Protein AF-A0A820N2Y1-F1 (afdb_monomer_lite)

pLDDT: mean 76.96, std 19.71, range [32.16, 97.06]

Foldseek 3Di:
DVVVVLVVLLVQLVCCVVVLVCQAPVCSQQDKDKDWDAPPVVRDIDIDIDRRDDDDPDDDDDPDDDDDPPVVDDPVVVVVVVVVCVVVVVAPDDDDDDDDDDGNVVVVVVVVPDDPDDD

Organism: NCBI:txid433720

Structure (mmCIF, N/CA/C/O backbone):
data_AF-A0A820N2Y1-F1
#
_entry.id   AF-A0A820N2Y1-F1
#
loop_
_atom_site.group_PDB
_atom_site.id
_atom_site.type_symbol
_atom_site.label_atom_id
_atom_site.label_alt_id
_atom_site.label_comp_id
_atom_site.label_asym_id
_atom_site.label_entity_id
_atom_site.label_seq_id
_atom_site.pdbx_PDB_ins_code
_atom_site.Cartn_x
_atom_site.Cartn_y
_atom_site.Cartn_z
_atom_site.occupancy
_atom_site.B_iso_or_equiv
_atom_site.auth_seq_id
_atom_site.auth_comp_id
_atom_site.auth_asym_id
_atom_site.auth_atom_id
_atom_site.pdbx_PDB_model_num
ATOM 1 N N . ASP A 1 1 ? 6.048 7.449 -22.138 1.00 82.94 1 ASP A N 1
ATOM 2 C CA . ASP A 1 1 ? 4.918 8.330 -21.806 1.00 82.94 1 ASP A CA 1
ATOM 3 C C . ASP A 1 1 ? 4.396 7.930 -20.432 1.00 82.94 1 ASP A C 1
ATOM 5 O O . ASP A 1 1 ? 4.026 6.771 -20.257 1.00 82.94 1 ASP A O 1
ATOM 9 N N . ILE A 1 2 ? 4.481 8.837 -19.455 1.00 82.25 2 ILE A N 1
ATOM 10 C CA . ILE A 1 2 ? 4.136 8.560 -18.053 1.00 82.25 2 ILE A CA 1
ATOM 11 C C . ILE A 1 2 ? 2.631 8.343 -17.877 1.00 82.25 2 ILE A C 1
ATOM 13 O O . ILE A 1 2 ? 2.234 7.478 -17.101 1.00 82.25 2 ILE A O 1
ATOM 17 N N . ASP A 1 3 ? 1.802 9.028 -18.666 1.00 85.31 3 ASP A N 1
ATOM 18 C CA . ASP A 1 3 ? 0.346 8.928 -18.564 1.00 85.31 3 ASP A CA 1
ATOM 19 C C . ASP A 1 3 ? -0.136 7.537 -18.973 1.00 85.31 3 ASP A C 1
ATOM 21 O O . ASP A 1 3 ? -1.007 6.952 -18.329 1.00 85.31 3 ASP A O 1
ATOM 25 N N . ASN A 1 4 ? 0.469 6.962 -20.014 1.00 87.12 4 ASN A N 1
ATOM 26 C CA . ASN A 1 4 ? 0.144 5.607 -20.456 1.00 87.12 4 ASN A CA 1
ATOM 27 C C . ASN A 1 4 ? 0.606 4.552 -19.444 1.00 87.12 4 ASN A C 1
ATOM 29 O O . ASN A 1 4 ? -0.133 3.605 -19.175 1.00 87.12 4 ASN A O 1
ATOM 33 N N . ALA A 1 5 ? 1.786 4.735 -18.839 1.00 84.25 5 ALA A N 1
ATOM 34 C CA . ALA A 1 5 ? 2.262 3.855 -17.772 1.00 84.25 5 ALA A CA 1
ATOM 35 C C . ALA A 1 5 ? 1.325 3.903 -16.551 1.00 84.25 5 ALA A C 1
ATOM 37 O O . ALA A 1 5 ? 0.923 2.858 -16.038 1.00 84.25 5 ALA A O 1
ATOM 38 N N . MET A 1 6 ? 0.895 5.104 -16.147 1.00 85.19 6 MET A N 1
ATOM 39 C CA . MET A 1 6 ? -0.053 5.295 -15.045 1.00 85.19 6 MET A CA 1
ATOM 40 C C . MET A 1 6 ? -1.419 4.673 -15.334 1.00 85.19 6 MET A C 1
ATOM 42 O O . MET A 1 6 ? -1.973 3.982 -14.477 1.00 85.19 6 MET A O 1
ATOM 46 N N . LYS A 1 7 ? -1.963 4.872 -16.540 1.00 87.88 7 LYS A N 1
ATOM 47 C CA . LYS A 1 7 ? -3.246 4.276 -16.953 1.00 87.88 7 LYS A CA 1
ATOM 48 C C . LYS A 1 7 ? -3.190 2.749 -16.971 1.00 87.88 7 LYS A C 1
ATOM 50 O O . LYS A 1 7 ? -4.149 2.107 -16.539 1.00 87.88 7 LYS A O 1
ATOM 55 N N . SER A 1 8 ? -2.077 2.170 -17.424 1.00 88.44 8 SER A N 1
ATOM 56 C CA . SER A 1 8 ? -1.860 0.719 -17.416 1.00 88.44 8 SER A CA 1
ATOM 57 C C . SER A 1 8 ? -1.881 0.158 -15.991 1.00 88.44 8 SER A C 1
ATOM 59 O O . SER A 1 8 ? -2.678 -0.733 -15.699 1.00 88.44 8 SER A O 1
ATOM 61 N N . GLU A 1 9 ? -1.081 0.718 -15.078 1.00 89.12 9 GLU A N 1
ATOM 62 C CA . GLU A 1 9 ? -1.053 0.269 -13.676 1.00 89.12 9 GLU A CA 1
ATOM 63 C C . GLU A 1 9 ? -2.401 0.469 -12.971 1.00 89.12 9 GLU A C 1
ATOM 65 O O . GLU A 1 9 ? -2.883 -0.418 -12.262 1.00 89.12 9 GLU A O 1
ATOM 70 N N . SER A 1 10 ? -3.067 1.597 -13.232 1.00 90.00 10 SER A N 1
ATOM 71 C CA . SER A 1 10 ? -4.403 1.884 -12.691 1.00 90.00 10 SER A CA 1
ATOM 72 C C . SER A 1 10 ? -5.456 0.886 -13.183 1.00 90.00 10 SER A C 1
ATOM 74 O O . SER A 1 10 ? -6.352 0.512 -12.429 1.00 90.00 10 SER A O 1
ATOM 76 N N . SER A 1 11 ? -5.338 0.402 -14.423 1.00 90.19 11 SER A N 1
ATOM 77 C CA . SER A 1 11 ? -6.251 -0.609 -14.974 1.00 90.19 11 SER A CA 1
ATOM 78 C C . SER A 1 11 ? -6.084 -1.963 -14.281 1.00 90.19 11 SER A C 1
ATOM 80 O O . SER A 1 11 ? -7.068 -2.653 -14.020 1.00 90.19 11 SER A O 1
ATOM 82 N N . ILE A 1 12 ? -4.850 -2.338 -13.931 1.00 91.00 12 ILE A N 1
ATOM 83 C CA . ILE A 1 12 ? -4.575 -3.566 -13.172 1.00 91.00 12 ILE A CA 1
ATOM 84 C C . ILE A 1 12 ? -5.158 -3.455 -11.759 1.00 91.00 12 ILE A C 1
ATOM 86 O O . ILE A 1 12 ? -5.853 -4.368 -11.312 1.00 91.00 12 ILE A O 1
ATOM 90 N N . LEU A 1 13 ? -4.921 -2.324 -11.084 1.00 91.94 13 LEU A N 1
ATOM 91 C CA . LEU A 1 13 ? -5.503 -2.019 -9.774 1.00 91.94 13 LEU A CA 1
ATOM 92 C C . LEU A 1 13 ? -7.040 -2.126 -9.813 1.00 91.94 13 LEU A C 1
ATOM 94 O O . LEU A 1 13 ? -7.641 -2.762 -8.947 1.00 91.94 13 LEU A O 1
ATOM 98 N N . TRP A 1 14 ? -7.672 -1.555 -10.843 1.00 92.06 14 TRP A N 1
ATOM 99 C CA . TRP A 1 14 ? -9.122 -1.609 -11.037 1.00 92.06 14 TRP A CA 1
ATOM 100 C C . TRP A 1 14 ? -9.640 -3.033 -11.258 1.00 92.06 14 TRP A C 1
ATOM 102 O O . TRP A 1 14 ? -10.628 -3.433 -10.644 1.00 92.06 14 TRP A O 1
ATOM 112 N N . ASN A 1 15 ? -8.954 -3.830 -12.078 1.00 93.00 15 ASN A N 1
ATOM 113 C CA . ASN A 1 15 ? -9.333 -5.223 -12.307 1.00 93.00 15 ASN A CA 1
ATOM 114 C C . ASN A 1 15 ? -9.235 -6.056 -11.024 1.00 93.00 15 ASN A C 1
ATOM 116 O O . ASN A 1 15 ? -10.149 -6.823 -10.726 1.00 93.00 15 ASN A O 1
ATOM 120 N N . ASP A 1 16 ? -8.174 -5.872 -10.233 1.00 91.50 16 ASP A N 1
ATOM 121 C CA . ASP A 1 16 ? -8.037 -6.544 -8.937 1.00 91.50 16 ASP A CA 1
ATOM 122 C C . ASP A 1 16 ? -9.142 -6.146 -7.947 1.00 91.50 16 ASP A C 1
ATOM 124 O O . ASP A 1 16 ? -9.576 -6.979 -7.144 1.00 91.50 16 ASP A O 1
ATOM 128 N N . PHE A 1 17 ? -9.613 -4.899 -8.011 1.00 89.88 17 PHE A N 1
ATOM 129 C CA . PHE A 1 17 ? -10.738 -4.421 -7.213 1.00 89.88 17 PHE A CA 1
ATOM 130 C C . PHE A 1 17 ? -12.061 -5.067 -7.657 1.00 89.88 17 PHE A C 1
ATOM 132 O O . PHE A 1 17 ? -12.734 -5.705 -6.848 1.00 89.88 17 PHE A O 1
ATOM 139 N N . ILE A 1 18 ? -12.407 -4.972 -8.946 1.00 92.88 18 ILE A N 1
ATOM 140 C CA . ILE A 1 18 ? -13.694 -5.445 -9.486 1.00 92.88 18 ILE A CA 1
ATOM 141 C C . ILE A 1 18 ? -13.829 -6.969 -9.447 1.00 92.88 18 ILE A C 1
ATOM 143 O O . ILE A 1 18 ? -14.908 -7.482 -9.163 1.00 92.88 18 ILE A O 1
ATOM 147 N N . GLN A 1 19 ? -12.746 -7.711 -9.682 1.00 92.75 19 GLN A N 1
ATOM 148 C CA . GLN A 1 19 ? -12.765 -9.178 -9.628 1.00 92.75 19 GLN A CA 1
ATOM 149 C C . GLN A 1 19 ? -12.807 -9.725 -8.190 1.00 92.75 19 GLN A C 1
ATOM 151 O O . GLN A 1 19 ? -12.897 -10.933 -7.993 1.00 92.75 19 GLN A O 1
ATOM 156 N N . GLY A 1 20 ? -12.725 -8.860 -7.172 1.00 88.69 20 GLY A N 1
ATOM 157 C CA . GLY A 1 20 ? -12.681 -9.273 -5.769 1.00 88.69 20 GLY A CA 1
ATOM 158 C C . GLY A 1 20 ? -11.334 -9.862 -5.342 1.00 88.69 20 GLY A C 1
ATOM 159 O O . GLY A 1 20 ? -11.198 -10.309 -4.204 1.00 88.69 20 GLY A O 1
ATOM 160 N N . ASN A 1 21 ? -10.313 -9.810 -6.199 1.00 87.88 21 ASN A N 1
ATOM 161 C CA . ASN A 1 21 ? -8.966 -10.272 -5.872 1.00 87.88 21 ASN A CA 1
ATOM 162 C C . ASN A 1 21 ? -8.370 -9.487 -4.695 1.00 87.88 21 ASN A C 1
ATOM 164 O O . ASN A 1 21 ? -7.635 -10.046 -3.882 1.00 87.88 21 ASN A O 1
ATOM 168 N N . ALA A 1 22 ? -8.699 -8.197 -4.592 1.00 85.75 22 ALA A N 1
ATOM 169 C CA . ALA A 1 22 ? -8.323 -7.350 -3.465 1.00 85.75 22 ALA A CA 1
ATOM 170 C C . ALA A 1 22 ? -8.945 -7.811 -2.131 1.00 85.75 22 ALA A C 1
ATOM 172 O O . ALA A 1 22 ? -8.369 -7.572 -1.074 1.00 85.75 22 ALA A O 1
ATOM 173 N N . LEU A 1 23 ? -10.087 -8.511 -2.156 1.00 84.88 23 LEU A N 1
ATOM 174 C CA . LEU A 1 23 ? -10.696 -9.092 -0.952 1.00 84.88 23 LEU A CA 1
ATOM 175 C C . LEU A 1 23 ? -9.964 -10.351 -0.484 1.00 84.88 23 LEU A C 1
ATOM 177 O O . LEU A 1 23 ? -9.998 -10.708 0.692 1.00 84.88 23 LEU A O 1
ATOM 181 N N . GLU A 1 24 ? -9.319 -11.062 -1.396 1.00 85.19 24 GLU A N 1
ATOM 182 C CA . GLU A 1 24 ? -8.515 -12.241 -1.072 1.00 85.19 24 GLU A CA 1
ATOM 183 C C . GLU A 1 24 ? -7.102 -11.838 -0.667 1.00 85.19 24 GLU A C 1
ATOM 185 O O . GLU A 1 24 ? -6.559 -12.374 0.296 1.00 85.19 24 GLU A O 1
ATOM 190 N N . ASN A 1 25 ? -6.547 -10.839 -1.353 1.00 81.62 25 ASN A N 1
ATOM 191 C CA . ASN A 1 25 ? -5.255 -10.259 -1.048 1.00 81.62 25 ASN A CA 1
ATOM 192 C C . ASN A 1 25 ? -5.298 -8.717 -1.085 1.00 81.62 25 ASN A C 1
ATOM 194 O O . ASN A 1 25 ? -5.085 -8.132 -2.153 1.00 81.62 25 ASN A O 1
ATOM 198 N N . PRO A 1 26 ? -5.479 -8.043 0.069 1.00 84.19 26 PRO A N 1
ATOM 199 C CA . PRO A 1 26 ? -5.560 -6.582 0.137 1.00 84.19 26 PRO A CA 1
ATOM 200 C C . PRO A 1 26 ? -4.280 -5.859 -0.286 1.00 84.19 26 PRO A C 1
ATOM 202 O O . PRO A 1 26 ? -4.343 -4.701 -0.691 1.00 84.19 26 PRO A O 1
ATOM 205 N N . GLN A 1 27 ? -3.123 -6.535 -0.281 1.00 83.19 27 GLN A N 1
ATOM 206 C CA . GLN A 1 27 ? -1.853 -5.954 -0.741 1.00 83.19 27 GLN A CA 1
ATOM 207 C C . GLN A 1 27 ? -1.907 -5.546 -2.221 1.00 83.19 27 GLN A C 1
ATOM 209 O O . GLN A 1 27 ? -1.163 -4.667 -2.645 1.00 83.19 27 GLN A O 1
ATOM 214 N N . LYS A 1 28 ? -2.825 -6.129 -3.004 1.00 84.81 28 LYS A N 1
ATOM 215 C CA . LYS A 1 28 ? -3.066 -5.752 -4.403 1.00 84.81 28 LYS A CA 1
ATOM 216 C C . LYS A 1 28 ? -3.564 -4.314 -4.577 1.00 84.81 28 LYS A C 1
ATOM 218 O O . LYS A 1 28 ? -3.439 -3.786 -5.677 1.00 84.81 28 LYS A O 1
ATOM 223 N N . LEU A 1 29 ? -4.109 -3.691 -3.528 1.00 85.88 29 LEU A N 1
ATOM 224 C CA . LEU A 1 29 ? -4.492 -2.275 -3.539 1.00 85.88 29 LEU A CA 1
ATOM 225 C C . LEU A 1 29 ? -3.306 -1.345 -3.264 1.00 85.88 29 LEU A C 1
ATOM 227 O O . LEU A 1 29 ? -3.338 -0.185 -3.655 1.00 85.88 29 LEU A O 1
ATOM 231 N N . ASN A 1 30 ? -2.244 -1.846 -2.632 1.00 86.12 30 ASN A N 1
ATOM 232 C CA . ASN A 1 30 ? -1.045 -1.074 -2.319 1.00 86.12 30 ASN A CA 1
ATOM 233 C C . ASN A 1 30 ? -0.017 -1.145 -3.464 1.00 86.12 30 ASN A C 1
ATOM 235 O O . ASN A 1 30 ? 1.152 -1.486 -3.264 1.00 86.12 30 ASN A O 1
ATOM 239 N N . ARG A 1 31 ? -0.472 -0.890 -4.695 1.00 85.81 31 ARG A N 1
ATOM 240 C CA . ARG A 1 31 ? 0.398 -0.840 -5.878 1.00 85.81 31 ARG A CA 1
ATOM 241 C C . ARG A 1 31 ? 1.109 0.504 -5.949 1.00 85.81 31 ARG A C 1
ATOM 243 O O . ARG A 1 31 ? 0.540 1.539 -5.616 1.00 85.81 31 ARG A O 1
ATOM 250 N N . PHE A 1 32 ? 2.343 0.483 -6.435 1.00 87.38 32 PHE A N 1
ATOM 251 C CA . PHE A 1 32 ? 3.118 1.682 -6.718 1.00 87.38 32 PHE A CA 1
ATOM 252 C C . PHE A 1 32 ? 3.929 1.490 -7.998 1.00 87.38 32 PHE A C 1
ATOM 254 O O . PHE A 1 32 ? 4.242 0.368 -8.395 1.00 87.38 32 PHE A O 1
ATOM 261 N N . TYR A 1 33 ? 4.285 2.603 -8.621 1.00 87.00 33 TYR A N 1
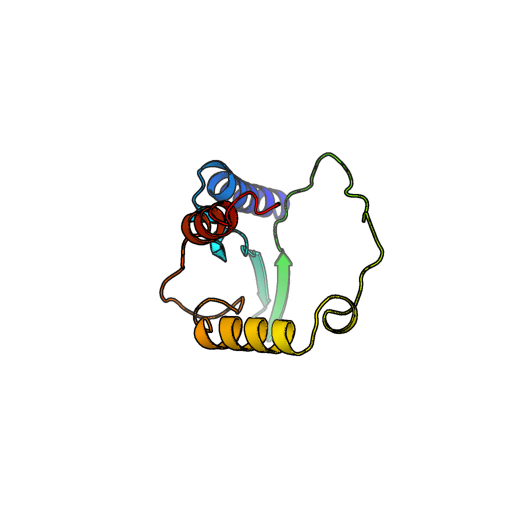ATOM 262 C CA . TYR A 1 33 ? 5.138 2.672 -9.795 1.00 87.00 33 TYR A CA 1
ATOM 263 C C . TYR A 1 33 ? 6.343 3.555 -9.486 1.00 87.00 33 TYR A C 1
ATOM 265 O O . TYR A 1 33 ? 6.212 4.597 -8.843 1.00 87.00 33 TYR A O 1
ATOM 273 N N . LEU A 1 34 ? 7.517 3.137 -9.946 1.00 89.50 34 LEU A N 1
ATOM 274 C CA . LEU A 1 34 ? 8.766 3.855 -9.747 1.00 89.50 34 LEU A CA 1
ATOM 275 C C . LEU A 1 34 ? 9.422 4.096 -11.105 1.00 89.50 34 LEU A C 1
ATOM 277 O O . LEU A 1 34 ? 9.924 3.169 -11.740 1.00 89.50 34 LEU A O 1
ATOM 281 N N . LEU A 1 35 ? 9.418 5.352 -11.540 1.00 89.25 35 LEU A N 1
ATOM 282 C CA . LEU A 1 35 ? 10.167 5.791 -12.709 1.00 89.25 35 LEU A CA 1
ATOM 283 C C . LEU A 1 35 ? 11.595 6.102 -12.280 1.00 89.25 35 LEU A C 1
ATOM 285 O O . LEU A 1 35 ? 11.785 6.872 -11.343 1.00 89.25 35 LEU A O 1
ATOM 289 N N . ILE A 1 36 ? 12.590 5.542 -12.965 1.00 92.69 36 ILE A N 1
ATOM 290 C CA . ILE A 1 36 ? 14.005 5.805 -12.680 1.00 92.69 36 ILE A CA 1
ATOM 291 C C . ILE A 1 36 ? 14.737 6.111 -13.981 1.00 92.69 36 ILE A C 1
ATOM 293 O O . ILE A 1 36 ? 14.593 5.395 -14.971 1.00 92.69 36 ILE A O 1
ATOM 297 N N . PHE A 1 37 ? 15.567 7.146 -13.952 1.00 93.62 37 PHE A N 1
ATOM 298 C CA . PHE A 1 37 ? 16.572 7.438 -14.962 1.00 93.62 37 PHE A CA 1
ATOM 299 C C . PHE A 1 37 ? 17.937 7.590 -14.282 1.00 93.62 37 PHE A C 1
ATOM 301 O O . PHE A 1 37 ? 18.129 8.465 -13.439 1.00 93.62 37 PHE A O 1
ATOM 308 N N . ALA A 1 38 ? 18.884 6.726 -14.641 1.00 96.56 38 ALA A N 1
ATOM 309 C CA . ALA A 1 38 ? 20.218 6.695 -14.052 1.00 96.56 38 ALA A CA 1
ATOM 310 C C . ALA A 1 38 ? 21.271 7.221 -15.043 1.00 96.56 38 ALA A C 1
ATOM 312 O O . ALA A 1 38 ? 21.541 6.586 -16.062 1.00 96.56 38 ALA A O 1
ATOM 313 N N . ASP A 1 39 ? 21.907 8.350 -14.723 1.00 96.25 39 ASP A N 1
ATOM 314 C CA . ASP A 1 39 ? 23.132 8.819 -15.377 1.00 96.25 39 ASP A CA 1
ATOM 315 C C . ASP A 1 39 ? 24.340 8.211 -14.651 1.00 96.25 39 ASP A C 1
ATOM 317 O O . ASP A 1 39 ? 24.908 8.787 -13.718 1.00 96.25 39 ASP A O 1
ATOM 321 N N . LEU A 1 40 ? 24.732 7.013 -15.091 1.00 96.88 40 LEU A N 1
ATOM 322 C CA . LEU A 1 40 ? 25.834 6.255 -14.491 1.00 96.88 40 LEU A CA 1
ATOM 323 C C . LEU A 1 40 ? 27.199 6.937 -14.662 1.00 96.88 40 LEU A C 1
ATOM 325 O O . LEU A 1 40 ? 28.120 6.633 -13.911 1.00 96.88 40 LEU A O 1
ATOM 329 N N . LYS A 1 41 ? 27.347 7.865 -15.619 1.00 96.81 41 LYS A N 1
ATOM 330 C CA . LYS A 1 41 ? 28.605 8.604 -15.816 1.00 96.81 41 LYS A CA 1
ATOM 331 C C . LYS A 1 41 ? 28.788 9.677 -14.752 1.00 96.81 41 LYS A C 1
ATOM 333 O O . LYS A 1 41 ? 29.909 9.926 -14.320 1.00 96.81 41 LYS A O 1
ATOM 338 N N . LYS A 1 42 ? 27.691 10.315 -14.343 1.00 97.06 42 LYS A N 1
ATOM 339 C CA . LYS A 1 42 ? 27.691 11.342 -13.292 1.00 97.06 42 LYS A CA 1
ATOM 340 C C . LYS A 1 42 ? 27.336 10.790 -11.915 1.00 97.06 42 LYS A C 1
ATOM 342 O O . LYS A 1 42 ? 27.355 11.549 -10.954 1.00 97.06 42 LYS A O 1
ATOM 347 N N . TYR A 1 43 ? 27.007 9.499 -11.823 1.00 95.25 43 TYR A N 1
ATOM 348 C CA . TYR A 1 43 ? 26.454 8.869 -10.622 1.00 95.25 43 TYR A CA 1
ATOM 349 C C . TYR A 1 43 ? 25.180 9.574 -10.114 1.00 95.25 43 TYR A C 1
ATOM 351 O O . TYR A 1 43 ? 24.944 9.655 -8.910 1.00 95.25 43 TYR A O 1
ATOM 359 N N . ILE A 1 44 ? 24.347 10.086 -11.029 1.00 96.88 44 ILE A N 1
ATOM 360 C CA . ILE A 1 44 ? 23.093 10.781 -10.697 1.00 96.88 44 ILE A CA 1
ATOM 361 C C . ILE A 1 44 ? 21.909 9.874 -11.026 1.00 96.88 44 ILE A C 1
ATOM 36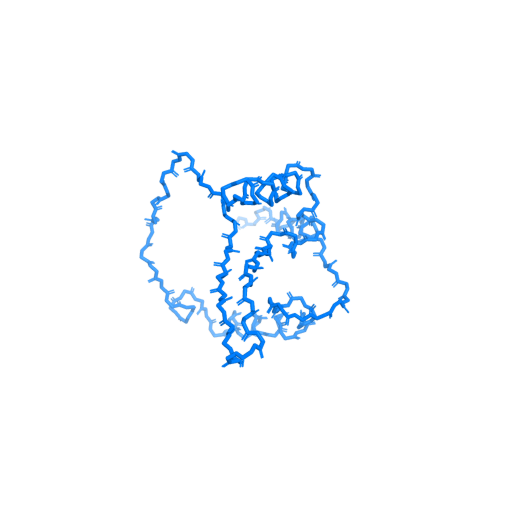3 O O . ILE A 1 44 ? 21.812 9.339 -12.128 1.00 96.88 44 ILE A O 1
ATOM 367 N N . TYR A 1 45 ? 20.975 9.745 -10.085 1.00 95.81 45 TYR A N 1
ATOM 368 C CA . TYR A 1 45 ? 19.768 8.935 -10.231 1.00 95.81 45 TYR A CA 1
ATOM 369 C C . TYR A 1 45 ? 18.539 9.822 -10.058 1.00 95.81 45 TYR A C 1
ATOM 371 O O . TYR A 1 45 ? 18.237 10.286 -8.960 1.00 95.81 45 TYR A O 1
ATOM 379 N N . HIS A 1 46 ? 17.827 10.059 -11.151 1.00 95.38 46 HIS A N 1
ATOM 380 C CA 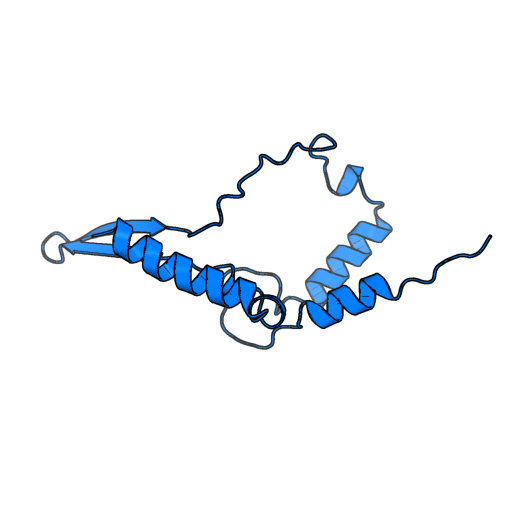. HIS A 1 46 ? 16.534 10.725 -11.139 1.00 95.38 46 HIS A CA 1
ATOM 381 C C . HIS A 1 46 ? 15.450 9.675 -10.914 1.00 95.38 46 HIS A C 1
ATOM 383 O O . HIS A 1 46 ? 15.444 8.647 -11.590 1.00 95.38 46 HIS A O 1
ATOM 389 N N . TYR A 1 47 ? 14.533 9.922 -9.984 1.00 94.25 47 TYR A N 1
ATOM 390 C CA . TYR A 1 47 ? 13.446 8.994 -9.696 1.00 94.25 47 TYR A CA 1
ATOM 391 C C . TYR A 1 47 ? 12.130 9.721 -9.425 1.00 94.25 47 TYR A C 1
ATOM 393 O O . TYR A 1 47 ? 12.124 10.871 -8.987 1.00 94.25 47 TYR A O 1
ATOM 401 N N . TRP A 1 48 ? 11.015 9.035 -9.674 1.00 93.19 48 TRP A N 1
ATOM 402 C CA . TRP A 1 48 ? 9.672 9.518 -9.370 1.00 93.19 48 TRP A CA 1
ATOM 403 C C . TRP A 1 48 ? 8.767 8.351 -8.966 1.00 93.19 48 TRP A C 1
ATOM 405 O O . TRP A 1 48 ? 8.557 7.419 -9.741 1.00 93.19 48 TRP A O 1
ATOM 415 N N . PHE A 1 49 ? 8.232 8.409 -7.747 1.00 91.25 49 PHE A N 1
ATOM 416 C CA . PHE A 1 49 ? 7.203 7.488 -7.268 1.00 91.25 49 PHE A CA 1
ATOM 417 C C . PHE A 1 49 ? 5.803 7.953 -7.661 1.00 91.25 49 PHE A C 1
ATOM 419 O O . PHE A 1 49 ? 5.473 9.133 -7.536 1.00 91.25 49 PHE A O 1
ATOM 426 N N . ALA A 1 50 ? 4.962 7.002 -8.042 1.00 88.12 50 ALA A N 1
ATOM 427 C CA . ALA A 1 50 ? 3.537 7.203 -8.216 1.00 88.12 50 ALA A CA 1
ATOM 428 C C . ALA A 1 50 ? 2.755 6.097 -7.504 1.00 88.12 50 ALA A C 1
ATOM 430 O O . ALA A 1 50 ? 3.102 4.919 -7.577 1.00 88.12 50 ALA A O 1
ATOM 431 N N . PHE A 1 51 ? 1.681 6.492 -6.832 1.00 88.50 51 PHE A N 1
ATOM 432 C CA . PHE A 1 51 ? 0.768 5.597 -6.130 1.00 88.50 51 PHE A CA 1
ATOM 433 C C . PHE A 1 51 ? -0.595 5.743 -6.806 1.00 88.50 51 PHE A C 1
ATOM 435 O O . PHE A 1 51 ? -1.288 6.722 -6.529 1.00 88.50 51 PHE A O 1
ATOM 442 N N . PRO A 1 52 ? -0.953 4.872 -7.765 1.00 87.62 52 PRO A N 1
ATOM 443 C CA . PRO A 1 52 ? -2.237 4.971 -8.444 1.00 87.62 52 PRO A CA 1
ATOM 444 C C . PRO A 1 52 ? -3.371 4.807 -7.429 1.00 87.62 52 PRO A C 1
ATOM 446 O O . PRO A 1 52 ? -3.406 3.839 -6.671 1.00 87.62 52 PRO A O 1
ATOM 449 N N . THR A 1 53 ? -4.303 5.759 -7.416 1.00 83.50 53 THR A N 1
ATOM 450 C CA . THR A 1 53 ? -5.485 5.731 -6.550 1.00 83.50 53 THR A CA 1
ATOM 451 C C . THR A 1 53 ? -6.750 5.924 -7.375 1.00 83.50 53 THR A C 1
ATOM 453 O O . THR A 1 53 ? -6.717 6.420 -8.504 1.00 83.50 53 THR A O 1
ATOM 456 N N . PHE A 1 54 ? -7.887 5.518 -6.815 1.00 82.62 54 PHE A N 1
ATOM 457 C CA . PHE A 1 54 ? -9.179 5.740 -7.446 1.00 82.62 54 PHE A CA 1
ATOM 458 C C . PHE A 1 54 ? -9.686 7.145 -7.135 1.00 82.62 54 PHE A C 1
ATOM 460 O O . PHE A 1 54 ? -9.812 7.525 -5.969 1.00 82.62 54 PHE A O 1
ATOM 467 N N . LEU A 1 55 ? -10.037 7.893 -8.180 1.00 82.38 55 LEU A N 1
ATOM 468 C CA . LEU A 1 55 ? -10.798 9.122 -8.023 1.00 82.38 55 LEU A CA 1
ATOM 469 C C . LEU A 1 55 ? -12.280 8.761 -7.921 1.00 82.38 55 LEU A C 1
ATOM 471 O O . LEU A 1 55 ? -12.890 8.315 -8.893 1.00 82.38 55 LEU A O 1
ATOM 475 N N . MET A 1 56 ? -12.855 8.938 -6.736 1.00 78.94 56 MET A N 1
ATOM 476 C CA . MET A 1 56 ? -14.288 8.744 -6.544 1.00 78.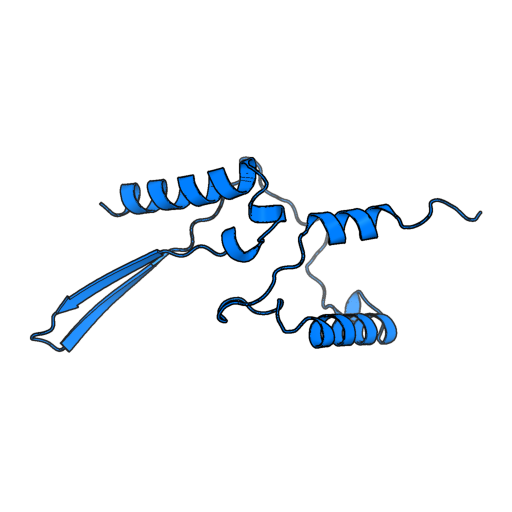94 56 MET A CA 1
ATOM 477 C C . MET A 1 56 ? -15.062 9.902 -7.193 1.00 78.94 56 MET A C 1
ATOM 479 O O . MET A 1 56 ? -14.647 11.054 -7.062 1.00 78.94 56 MET A O 1
ATOM 483 N N . PRO A 1 57 ? -16.189 9.625 -7.874 1.00 77.94 57 PRO A N 1
ATOM 484 C CA . PRO A 1 57 ? -16.965 10.651 -8.575 1.00 77.94 57 PRO A CA 1
ATOM 485 C C . PRO A 1 57 ? -17.635 11.659 -7.629 1.00 77.94 57 PRO A C 1
ATOM 4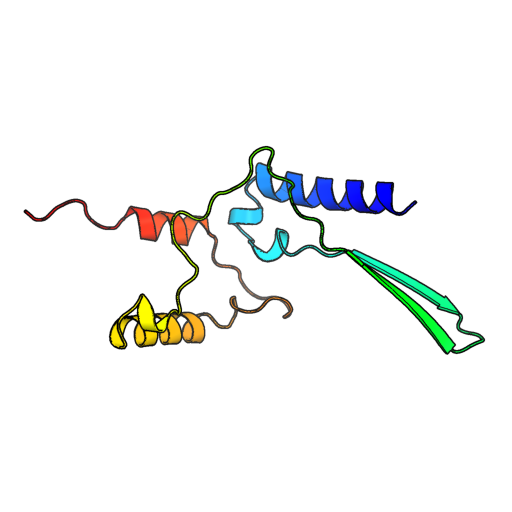87 O O . PRO A 1 57 ? -17.988 12.754 -8.057 1.00 77.94 57 PRO A O 1
ATOM 490 N N . THR A 1 58 ? -17.786 11.310 -6.348 1.00 81.69 58 THR A N 1
ATOM 491 C CA . THR A 1 58 ? -18.390 12.166 -5.322 1.00 81.69 58 THR A CA 1
ATOM 492 C C . THR A 1 58 ? -17.385 12.420 -4.206 1.00 81.69 58 THR A C 1
ATOM 494 O O . THR A 1 58 ? -16.678 11.504 -3.781 1.00 81.69 58 THR A O 1
ATOM 497 N N . SER A 1 59 ? -17.338 13.654 -3.702 1.00 75.81 59 SER A N 1
ATOM 498 C CA . SER A 1 59 ? -16.558 13.985 -2.512 1.00 75.81 59 SER A CA 1
ATOM 499 C C . SER A 1 59 ? -17.137 13.299 -1.271 1.00 75.81 59 SER A C 1
ATOM 501 O O . SER A 1 59 ? -18.351 13.257 -1.066 1.00 75.81 59 SER A O 1
ATOM 503 N N . PHE A 1 60 ? -16.261 12.766 -0.418 1.00 78.88 60 PHE A N 1
ATOM 504 C CA . PHE A 1 60 ? -16.652 12.318 0.915 1.00 78.88 60 PHE A CA 1
ATOM 505 C C . PHE A 1 60 ? -16.667 13.508 1.866 1.00 78.88 60 PHE A C 1
ATOM 507 O O . PHE A 1 60 ? -15.694 14.256 1.944 1.00 78.88 60 PHE A O 1
ATOM 514 N N . ASN A 1 61 ? -17.752 13.645 2.622 1.00 82.75 61 ASN A N 1
ATOM 515 C CA . ASN A 1 61 ? -17.804 14.563 3.751 1.00 82.75 61 ASN A CA 1
ATOM 516 C C . ASN A 1 61 ? -17.523 13.775 5.028 1.00 82.75 61 ASN A C 1
ATOM 518 O O . ASN A 1 61 ? -18.127 12.727 5.265 1.00 82.75 61 ASN A O 1
ATOM 522 N N . LEU A 1 62 ? -16.605 14.278 5.851 1.00 83.81 62 LEU A N 1
ATOM 523 C CA . LEU A 1 62 ? -16.396 13.734 7.186 1.00 83.81 62 LEU A CA 1
ATOM 524 C C . LEU A 1 62 ? -17.660 13.985 8.015 1.00 83.81 62 LEU A C 1
ATOM 526 O O . LEU A 1 62 ? -18.082 15.128 8.171 1.00 83.81 62 LEU A O 1
ATOM 530 N N . LEU A 1 63 ? -18.260 12.918 8.546 1.00 89.25 63 LEU A N 1
ATOM 531 C CA . LEU A 1 63 ? -19.437 13.027 9.419 1.00 89.25 63 LEU A CA 1
ATOM 532 C C . LEU A 1 63 ? -19.095 13.675 10.769 1.00 89.25 63 LEU A C 1
ATOM 534 O O . LEU A 1 63 ? -19.953 14.272 11.409 1.00 89.25 63 LEU A O 1
ATOM 538 N N . GLN A 1 64 ? -17.839 13.551 11.193 1.00 88.31 64 GLN A N 1
ATOM 539 C CA . GLN A 1 64 ? -17.301 14.129 12.417 1.00 88.31 64 GLN A CA 1
ATOM 540 C C . GLN A 1 64 ? -15.820 14.489 12.224 1.00 88.31 64 GLN A C 1
ATOM 542 O O . GLN A 1 64 ? -15.167 13.912 11.348 1.00 88.31 64 GLN A O 1
ATOM 547 N N . PRO A 1 65 ? -15.263 15.402 13.038 1.00 88.94 65 PRO A N 1
ATOM 548 C CA . PRO A 1 65 ? -13.830 15.672 13.044 1.00 88.94 65 PRO A CA 1
ATOM 549 C C . PRO A 1 65 ? -13.007 14.412 13.337 1.00 88.94 65 PRO A C 1
ATOM 551 O O . PRO A 1 65 ? -13.471 13.488 14.010 1.00 88.94 65 PRO A O 1
ATOM 554 N N . VAL A 1 66 ? -11.766 14.390 12.846 1.00 89.12 66 VAL A N 1
ATOM 555 C CA . VAL A 1 66 ? -10.795 13.349 13.204 1.00 89.12 66 VAL A CA 1
ATOM 556 C C . VAL A 1 66 ? -10.535 13.425 14.709 1.00 89.12 66 VAL A C 1
ATOM 558 O O . VAL A 1 66 ? -10.312 14.508 15.243 1.00 89.12 66 VAL A O 1
ATOM 561 N N . GLN A 1 67 ? -10.580 12.275 15.375 1.00 89.19 67 GLN A N 1
ATOM 562 C CA . GLN A 1 67 ? -10.387 12.133 16.819 1.00 89.19 67 GLN A CA 1
ATOM 563 C C . GLN A 1 67 ? -9.262 11.136 17.092 1.00 89.19 67 GLN A C 1
ATOM 565 O O . GLN A 1 67 ? -9.019 10.233 16.282 1.00 89.19 67 GLN A O 1
ATOM 570 N N . SER A 1 68 ? -8.587 11.286 18.231 1.00 88.44 68 SER A N 1
ATOM 571 C CA . SER A 1 68 ? -7.571 10.324 18.662 1.00 88.44 68 SER A CA 1
ATOM 572 C C . SER A 1 68 ? -8.205 8.968 18.986 1.00 88.44 68 SER A C 1
ATOM 574 O O . SER A 1 68 ? -9.328 8.888 19.488 1.00 88.44 68 SER A O 1
ATOM 576 N N . ILE A 1 69 ? -7.456 7.880 18.783 1.00 88.25 69 ILE A N 1
ATOM 577 C CA . ILE A 1 69 ? -7.896 6.536 19.183 1.00 88.25 69 ILE A CA 1
ATOM 578 C C . ILE A 1 69 ? -8.211 6.472 20.688 1.00 88.25 69 ILE A C 1
ATOM 580 O O . ILE A 1 69 ? -9.184 5.838 21.080 1.00 88.25 69 ILE A O 1
ATOM 584 N N . SER A 1 70 ? -7.450 7.201 21.510 1.00 91.19 70 SER A N 1
ATOM 585 C CA . SER A 1 70 ? -7.640 7.308 22.962 1.00 91.19 70 SER A CA 1
ATOM 586 C C . SER A 1 70 ? -8.858 8.131 23.380 1.00 91.19 70 SER A C 1
ATOM 588 O O . SER A 1 70 ? -9.326 7.991 24.503 1.00 91.19 70 SER A O 1
ATOM 590 N N . GLU A 1 71 ? -9.374 8.985 22.496 1.00 91.19 71 GLU A N 1
ATOM 591 C CA . GLU A 1 71 ? -10.609 9.742 22.735 1.00 91.19 71 GLU A CA 1
ATOM 592 C C . GLU A 1 71 ? -11.845 8.926 22.347 1.00 91.19 71 GLU A C 1
ATOM 594 O O . GLU A 1 71 ? -12.927 9.131 22.897 1.00 91.19 71 GLU A O 1
ATOM 599 N N . ARG A 1 72 ? -11.696 8.007 21.383 1.00 89.00 72 ARG A N 1
ATOM 600 C CA . ARG A 1 72 ? -12.802 7.208 20.849 1.00 89.00 72 ARG A CA 1
ATOM 601 C C . ARG A 1 72 ? -13.003 5.877 21.572 1.00 89.00 72 ARG A C 1
ATOM 603 O O . ARG A 1 72 ? -14.148 5.436 21.668 1.00 89.00 72 ARG A O 1
ATOM 610 N N . PHE A 1 73 ? -11.925 5.245 22.027 1.00 92.56 73 PHE A N 1
ATOM 611 C CA . PHE A 1 73 ? -11.934 3.900 22.601 1.00 92.56 73 PHE A CA 1
ATOM 612 C C . PHE A 1 73 ? -11.449 3.901 24.049 1.00 92.56 73 PHE A C 1
ATOM 614 O O . PHE A 1 73 ? -10.598 4.701 24.442 1.00 92.56 73 PHE A O 1
ATOM 621 N N . SER A 1 74 ? -11.972 2.965 24.835 1.00 95.38 74 SER A N 1
ATOM 622 C CA . SER A 1 74 ? -11.492 2.698 26.190 1.00 95.38 74 SER A CA 1
ATOM 623 C C . SER A 1 74 ? -10.106 2.042 26.185 1.00 95.38 74 SER A C 1
ATOM 625 O O . SER A 1 74 ? -9.663 1.459 25.194 1.00 95.38 74 SER A O 1
ATOM 627 N N . ILE A 1 75 ? -9.415 2.098 27.325 1.00 95.00 75 ILE A N 1
ATOM 628 C CA . ILE A 1 75 ? -8.085 1.491 27.498 1.00 95.00 75 ILE A CA 1
ATOM 629 C C . ILE A 1 75 ? -8.128 -0.025 27.254 1.00 95.00 75 ILE A C 1
ATOM 631 O O . ILE A 1 75 ? -7.221 -0.570 26.621 1.00 95.00 75 ILE A O 1
ATOM 635 N N . ASP A 1 76 ? -9.193 -0.696 27.692 1.00 94.94 76 ASP A N 1
ATOM 636 C CA . ASP A 1 76 ? -9.364 -2.137 27.499 1.00 94.94 76 ASP A CA 1
ATOM 637 C C . ASP A 1 76 ? -9.529 -2.486 26.012 1.00 94.94 76 ASP A C 1
ATOM 639 O O . ASP A 1 76 ? -8.896 -3.421 25.517 1.00 94.94 76 ASP A O 1
ATOM 643 N N . GLU A 1 77 ? -10.307 -1.694 25.266 1.00 93.19 77 GLU A N 1
ATOM 644 C CA . GLU A 1 77 ? -10.469 -1.858 23.815 1.00 93.19 77 GLU A CA 1
ATOM 645 C C . GLU A 1 77 ? -9.163 -1.594 23.064 1.00 93.19 77 GLU A C 1
ATOM 647 O O . GLU A 1 77 ? -8.791 -2.375 22.191 1.00 93.19 77 GLU A O 1
ATOM 652 N N . ILE A 1 78 ? -8.431 -0.536 23.421 1.00 90.12 78 ILE A N 1
ATOM 653 C CA . ILE A 1 78 ? -7.132 -0.218 22.810 1.00 90.12 78 ILE A CA 1
ATOM 654 C C . ILE A 1 78 ? -6.125 -1.336 23.079 1.00 90.12 78 ILE A C 1
ATOM 656 O O . ILE A 1 78 ? -5.381 -1.728 22.176 1.00 90.12 78 ILE A O 1
ATOM 660 N N . THR A 1 79 ? -6.127 -1.894 24.289 1.00 92.62 79 THR A N 1
ATOM 661 C CA . THR A 1 79 ? -5.266 -3.024 24.656 1.00 92.62 79 THR A CA 1
ATOM 662 C C . THR A 1 79 ? -5.637 -4.269 23.852 1.00 92.62 79 THR A C 1
ATOM 664 O O . THR A 1 79 ? -4.759 -4.947 23.315 1.00 92.62 79 THR A O 1
ATOM 667 N N . ALA A 1 80 ? -6.934 -4.549 23.698 1.00 89.25 80 ALA A N 1
ATOM 668 C CA . ALA A 1 80 ? -7.421 -5.656 22.882 1.00 89.25 80 ALA A CA 1
ATOM 669 C C . ALA A 1 80 ? -7.060 -5.489 21.394 1.00 89.25 80 ALA A C 1
ATOM 671 O O . ALA A 1 80 ? -6.586 -6.444 20.776 1.00 89.25 80 ALA A O 1
ATOM 672 N N . ILE A 1 81 ? -7.223 -4.285 20.833 1.00 86.75 81 ILE A N 1
ATOM 673 C CA . ILE A 1 81 ? -6.846 -3.953 19.450 1.00 86.75 81 ILE A CA 1
ATOM 674 C C . ILE A 1 81 ? -5.340 -4.120 19.257 1.00 86.75 81 ILE A C 1
ATOM 676 O O . ILE A 1 81 ? -4.918 -4.799 18.324 1.00 86.75 81 ILE A O 1
ATOM 680 N N . THR A 1 82 ? -4.528 -3.555 20.150 1.00 87.25 82 THR A N 1
ATOM 681 C CA . THR A 1 82 ? -3.061 -3.651 20.086 1.00 87.25 82 THR A CA 1
ATOM 682 C C . THR A 1 82 ? -2.616 -5.110 20.106 1.00 87.25 82 THR A C 1
ATOM 684 O O . THR A 1 82 ? -1.889 -5.545 19.215 1.00 87.25 82 THR A O 1
ATOM 687 N N . LYS A 1 83 ? -3.156 -5.913 21.028 1.00 88.25 83 LYS A N 1
ATOM 688 C CA . LYS A 1 83 ? -2.878 -7.353 21.101 1.00 88.25 83 LYS A CA 1
ATOM 689 C C . LYS A 1 83 ? -3.317 -8.101 19.834 1.00 88.25 83 LYS A C 1
ATOM 691 O O . LYS A 1 83 ? -2.630 -9.017 19.372 1.00 88.25 83 LYS A O 1
ATOM 696 N N . ALA A 1 84 ? -4.458 -7.732 19.253 1.00 83.88 84 ALA A N 1
ATOM 697 C CA . ALA A 1 84 ? -4.933 -8.311 17.999 1.00 83.88 84 ALA A CA 1
ATOM 698 C C . ALA A 1 84 ? -4.024 -7.945 16.812 1.00 83.88 84 ALA A C 1
ATOM 700 O O . ALA A 1 84 ? -3.780 -8.787 15.952 1.00 83.88 84 ALA A O 1
ATOM 701 N N . ILE A 1 85 ? -3.485 -6.725 16.769 1.00 80.31 85 ILE A N 1
ATOM 702 C CA . ILE A 1 85 ? -2.523 -6.301 15.742 1.00 80.31 85 ILE A CA 1
ATOM 703 C C . ILE A 1 85 ? -1.203 -7.059 15.909 1.00 80.31 85 ILE A C 1
ATOM 705 O O . ILE A 1 85 ? -0.682 -7.604 14.938 1.00 80.31 85 ILE A O 1
ATOM 709 N N . GLU A 1 86 ? -0.690 -7.147 17.136 1.00 79.94 86 GLU A N 1
ATOM 710 C CA . GLU A 1 86 ? 0.559 -7.846 17.457 1.00 79.94 86 GLU A CA 1
ATOM 711 C C . GLU A 1 86 ? 0.505 -9.331 17.088 1.00 79.94 86 GLU A C 1
ATOM 713 O O . GLU A 1 86 ? 1.406 -9.855 16.434 1.00 79.94 86 GLU A O 1
ATOM 718 N N . SER A 1 87 ? -0.595 -10.004 17.428 1.00 78.94 87 SER A N 1
ATOM 719 C CA . SER A 1 87 ? -0.810 -11.410 17.060 1.00 78.94 87 SER A CA 1
ATOM 720 C C . SER A 1 87 ? -0.990 -11.638 15.552 1.00 78.94 87 SER A C 1
ATOM 722 O O . SER A 1 87 ? -0.827 -12.765 15.089 1.00 78.94 87 SER A O 1
ATOM 724 N N . ASN A 1 88 ? -1.264 -10.582 14.778 1.00 68.19 88 ASN A N 1
ATOM 725 C CA . ASN A 1 88 ? -1.416 -10.614 13.321 1.00 68.19 88 ASN A CA 1
ATOM 726 C C . ASN A 1 88 ? -0.286 -9.868 12.578 1.00 68.19 88 ASN A C 1
ATOM 728 O O . ASN A 1 88 ? -0.461 -9.484 11.418 1.00 68.19 88 ASN A O 1
ATOM 732 N N . GLN A 1 89 ? 0.887 -9.678 13.201 1.00 56.53 89 GLN A N 1
ATOM 733 C CA . GLN A 1 89 ? 2.017 -8.908 12.646 1.00 56.53 89 GLN A CA 1
ATOM 734 C C . GLN A 1 89 ? 2.472 -9.334 11.239 1.00 56.53 89 GLN A C 1
ATOM 736 O O . GLN A 1 89 ? 3.021 -8.514 10.510 1.00 56.53 89 GLN A O 1
ATOM 741 N N . SER A 1 90 ? 2.184 -10.562 10.792 1.00 53.12 90 SER A N 1
ATOM 742 C CA . SER A 1 90 ? 2.443 -11.000 9.408 1.00 53.12 90 SER A CA 1
ATOM 743 C C . SER A 1 90 ? 1.574 -10.303 8.341 1.00 53.12 90 SER A C 1
ATOM 745 O O . SER A 1 90 ? 1.786 -10.521 7.151 1.00 53.12 90 SER A O 1
ATOM 747 N N . GLN A 1 91 ? 0.597 -9.479 8.734 1.00 51.62 91 GLN A N 1
ATOM 748 C CA . GLN A 1 91 ? -0.331 -8.775 7.836 1.00 51.62 91 GLN A CA 1
ATOM 749 C C . GLN A 1 91 ? -0.373 -7.258 8.009 1.00 51.62 91 GLN A C 1
ATOM 751 O O . GLN A 1 91 ? -0.900 -6.566 7.137 1.00 51.62 91 GLN A O 1
ATOM 756 N N . ALA A 1 92 ? 0.178 -6.734 9.102 1.00 43.41 92 ALA A N 1
ATOM 757 C CA . ALA A 1 92 ? 0.054 -5.333 9.482 1.00 43.41 92 ALA A CA 1
ATOM 758 C C . ALA A 1 92 ? 1.342 -4.545 9.213 1.00 43.41 92 ALA A C 1
ATOM 760 O O . ALA A 1 92 ? 1.874 -3.904 10.110 1.00 43.41 92 ALA A O 1
ATOM 761 N N . CYS A 1 93 ? 1.873 -4.587 7.992 1.00 40.28 93 CYS A N 1
ATOM 762 C CA . CYS A 1 93 ? 2.758 -3.524 7.510 1.00 40.28 93 CYS A CA 1
ATOM 763 C C . CYS A 1 93 ? 2.892 -3.578 5.990 1.00 40.28 93 CYS A C 1
ATOM 765 O O . CYS A 1 93 ? 3.327 -4.565 5.397 1.00 40.28 93 CYS A O 1
ATOM 767 N N . CYS A 1 94 ? 2.523 -2.471 5.354 1.00 45.00 94 CYS A N 1
ATOM 768 C CA . CYS A 1 94 ? 2.925 -2.163 3.997 1.00 45.00 94 CYS A CA 1
ATOM 769 C C . CYS A 1 94 ? 4.460 -2.252 3.911 1.00 45.00 94 CYS A C 1
ATOM 771 O O . CYS A 1 94 ? 5.154 -1.625 4.707 1.00 45.00 94 CYS A O 1
ATOM 773 N N . LEU A 1 95 ? 4.953 -3.023 2.935 1.00 39.62 95 LEU A N 1
ATOM 774 C CA . LEU A 1 95 ? 6.365 -3.329 2.650 1.00 39.62 95 LEU A CA 1
ATOM 775 C C . LEU A 1 95 ? 7.051 -4.357 3.582 1.00 39.62 95 LEU A C 1
ATOM 777 O O . LEU A 1 95 ? 8.127 -4.095 4.115 1.00 39.62 95 LEU A O 1
ATOM 781 N N . HIS A 1 96 ? 6.531 -5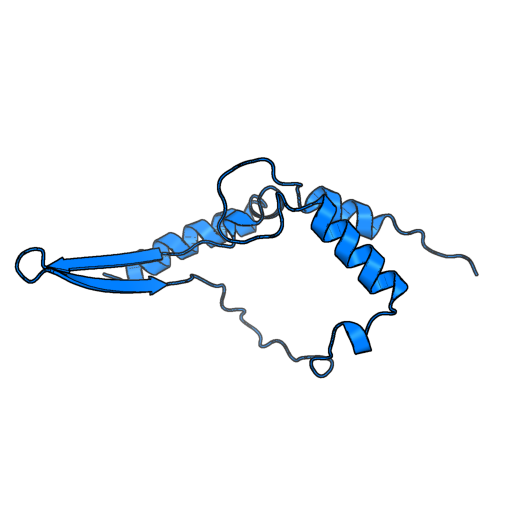.588 3.684 1.00 35.53 96 HIS A N 1
ATOM 782 C CA . HIS A 1 96 ? 7.424 -6.737 3.897 1.00 35.53 96 HIS A CA 1
ATOM 783 C C . HIS A 1 96 ? 6.985 -8.021 3.182 1.00 35.53 96 HIS A C 1
ATOM 785 O O . HIS A 1 96 ? 5.809 -8.277 2.936 1.00 35.53 96 HIS A O 1
ATOM 791 N N . ASN A 1 97 ? 8.010 -8.777 2.793 1.00 36.47 97 ASN A N 1
ATOM 792 C CA . ASN A 1 97 ? 8.015 -9.939 1.919 1.00 36.47 97 ASN A CA 1
ATOM 793 C C . ASN A 1 97 ? 7.130 -11.089 2.437 1.00 36.47 97 ASN A C 1
ATOM 795 O O . ASN A 1 97 ? 7.133 -11.408 3.621 1.00 36.47 97 ASN A O 1
ATOM 799 N N . GLN A 1 98 ? 6.405 -11.690 1.492 1.00 52.59 98 GLN A N 1
ATOM 800 C CA . GLN A 1 98 ? 5.555 -12.883 1.547 1.00 52.59 98 GLN A CA 1
ATOM 801 C C . GLN A 1 98 ? 5.537 -13.676 2.870 1.00 52.59 98 GLN A C 1
ATOM 803 O O . GLN A 1 98 ? 6.505 -14.364 3.195 1.00 52.59 98 GLN A O 1
ATOM 808 N N . LYS A 1 99 ? 4.357 -13.754 3.507 1.00 42.72 99 LYS A N 1
ATOM 809 C CA . LYS A 1 99 ? 3.616 -15.021 3.703 1.00 42.72 99 LYS A CA 1
ATOM 810 C C . LYS A 1 99 ? 2.228 -14.800 4.324 1.00 42.72 99 LYS A C 1
ATOM 812 O O . LYS A 1 99 ? 2.084 -14.153 5.350 1.00 42.72 99 LYS A O 1
ATOM 817 N N . SER A 1 100 ? 1.240 -15.425 3.673 1.00 43.84 100 SER A N 1
ATOM 818 C CA . SER A 1 100 ? -0.163 -15.653 4.072 1.00 43.84 100 SER A CA 1
ATOM 819 C C . SER A 1 100 ? -1.017 -14.431 4.437 1.00 43.84 100 SER A C 1
ATOM 821 O O . SER A 1 100 ? -0.901 -13.831 5.503 1.00 43.84 100 SER A O 1
ATOM 823 N N . VAL A 1 101 ? -1.973 -14.146 3.554 1.00 47.81 101 VAL A N 1
ATOM 824 C CA . VAL A 1 101 ? -2.983 -13.098 3.698 1.00 47.81 101 VAL A CA 1
ATOM 825 C C . VAL A 1 101 ? -4.303 -13.725 4.154 1.00 47.81 101 VAL A C 1
ATOM 827 O O . VAL A 1 101 ? -4.770 -14.691 3.553 1.00 47.81 101 VAL A O 1
ATOM 830 N N . ILE A 1 102 ? -4.897 -13.205 5.229 1.00 46.72 102 ILE A N 1
ATOM 831 C CA . ILE A 1 102 ? -6.249 -13.546 5.671 1.00 46.72 102 ILE A CA 1
ATOM 832 C C . ILE A 1 102 ? -7.197 -12.752 4.777 1.00 46.72 102 ILE A C 1
ATOM 834 O O . ILE A 1 102 ? -7.121 -11.528 4.694 1.00 46.72 102 ILE A O 1
ATOM 838 N N . SER A 1 103 ? -8.074 -13.464 4.074 1.00 43.50 103 SER A N 1
ATOM 839 C CA . SER A 1 103 ? -9.050 -12.843 3.185 1.00 43.50 103 SER A CA 1
ATOM 840 C C . SER A 1 103 ? -9.977 -11.903 3.966 1.00 43.50 103 SER A C 1
ATOM 842 O O . SER A 1 103 ? -10.573 -12.305 4.969 1.00 43.50 103 SER A O 1
ATOM 844 N N . LEU A 1 104 ? -10.173 -10.684 3.449 1.00 41.50 104 LEU A N 1
ATOM 845 C CA . LEU A 1 104 ? -11.186 -9.725 3.907 1.00 41.50 104 LEU A CA 1
ATOM 846 C C . LEU A 1 104 ? -12.584 -10.350 3.956 1.00 41.50 104 LEU A C 1
ATOM 848 O O . LEU A 1 104 ? -13.385 -9.949 4.792 1.00 41.50 104 LEU A O 1
ATOM 852 N N . LYS A 1 105 ? -12.872 -11.378 3.142 1.00 45.97 105 LYS A N 1
ATOM 853 C CA . LYS A 1 105 ? -14.132 -12.138 3.219 1.00 45.97 105 LYS A CA 1
ATOM 854 C C . LYS A 1 105 ? -14.352 -12.727 4.617 1.00 45.97 105 LYS A C 1
ATOM 856 O O . LYS A 1 105 ? -15.454 -12.643 5.142 1.00 45.97 105 LYS A O 1
ATOM 861 N N . LYS A 1 106 ? -13.298 -13.256 5.249 1.00 52.19 106 LYS A N 1
ATOM 862 C CA . LYS A 1 106 ? -13.374 -13.874 6.581 1.00 52.19 106 LYS A CA 1
ATOM 863 C C . LYS A 1 106 ? -13.585 -12.826 7.680 1.00 52.19 106 LYS A C 1
ATOM 865 O O . LYS A 1 106 ? -14.369 -13.057 8.591 1.00 52.19 106 LYS A O 1
ATOM 870 N N . ALA A 1 107 ? -12.951 -11.658 7.550 1.00 50.12 107 ALA A N 1
ATOM 871 C CA . ALA A 1 107 ? -13.134 -10.536 8.475 1.00 50.12 107 ALA A CA 1
ATOM 872 C C . ALA A 1 107 ? -14.532 -9.898 8.350 1.00 50.12 107 ALA A C 1
ATOM 874 O O . ALA A 1 107 ? -15.179 -9.622 9.356 1.00 50.12 107 ALA A O 1
ATOM 875 N N . VAL A 1 108 ? -15.035 -9.718 7.123 1.00 55.12 108 VAL A N 1
ATOM 876 C CA . VAL A 1 108 ? -16.391 -9.200 6.864 1.00 55.12 108 VAL A CA 1
ATOM 877 C C . VAL A 1 108 ? -17.457 -10.173 7.371 1.00 55.12 108 VAL A C 1
ATOM 879 O O . VAL A 1 108 ? -18.441 -9.745 7.969 1.00 55.12 108 VAL A O 1
ATOM 882 N N . GLN A 1 109 ? -17.250 -11.479 7.201 1.00 54.25 109 GLN A N 1
ATOM 883 C CA . GLN A 1 109 ? -18.163 -12.497 7.719 1.00 54.25 109 GLN A CA 1
ATOM 884 C C . GLN A 1 109 ? -18.210 -12.496 9.258 1.00 54.25 109 GLN A C 1
ATOM 886 O O . GLN A 1 109 ? -19.294 -12.503 9.830 1.00 54.25 109 GLN A O 1
ATOM 891 N N . GLN A 1 110 ? -17.062 -12.356 9.929 1.00 51.62 110 GLN A N 1
ATOM 892 C CA . GLN A 1 110 ? -16.989 -12.250 11.395 1.00 51.62 110 GLN A CA 1
ATOM 893 C C . GLN A 1 110 ? -17.636 -10.973 11.954 1.00 51.62 110 GLN A C 1
ATOM 895 O O . GLN A 1 110 ? -18.169 -10.988 13.062 1.00 51.62 110 GLN A O 1
ATOM 900 N N . LEU A 1 111 ? -17.610 -9.869 11.203 1.00 49.97 111 LEU A N 1
ATOM 901 C CA . LEU A 1 111 ? -18.278 -8.625 11.598 1.00 49.97 111 LEU A CA 1
ATOM 902 C C . LEU A 1 111 ? -19.801 -8.693 11.402 1.00 49.97 111 LEU A C 1
ATOM 904 O O . LEU A 1 111 ? -20.537 -8.106 12.194 1.00 49.97 111 LEU A O 1
ATOM 908 N N . ASN A 1 112 ? -20.270 -9.439 10.399 1.00 47.47 112 ASN A N 1
ATOM 909 C CA . ASN A 1 112 ? -21.697 -9.644 10.133 1.00 47.47 112 ASN A CA 1
ATOM 910 C C . ASN A 1 112 ? -22.351 -10.709 11.039 1.00 47.47 112 ASN A C 1
ATOM 912 O O . ASN A 1 112 ? -23.575 -10.788 11.081 1.00 47.47 112 ASN A O 1
ATOM 916 N N . GLU A 1 113 ? -21.570 -11.499 11.783 1.00 43.00 113 GLU A N 1
ATOM 917 C CA . GLU A 1 113 ? -22.062 -12.531 12.714 1.00 43.00 113 GLU A CA 1
ATOM 918 C C . GLU A 1 113 ? -22.283 -12.029 14.158 1.00 43.00 113 GLU A C 1
ATOM 920 O O . GLU A 1 113 ? -22.608 -12.819 15.047 1.00 43.00 113 GLU A O 1
ATOM 925 N N . LYS A 1 114 ? -22.166 -10.721 14.440 1.00 37.66 114 LYS A N 1
ATOM 926 C CA . LYS A 1 114 ? -22.534 -10.197 15.768 1.00 37.66 114 LYS A CA 1
ATOM 927 C C . LYS A 1 114 ? -24.061 -10.307 15.962 1.00 37.66 114 LYS A C 1
ATOM 929 O O . LYS A 1 114 ? -24.802 -9.812 15.111 1.00 37.66 114 LYS A O 1
ATOM 934 N N . PRO A 1 115 ? -24.558 -10.928 17.050 1.00 40.91 115 PRO A N 1
ATOM 935 C CA . PRO A 1 115 ? -25.976 -11.231 17.178 1.00 40.91 115 PRO A CA 1
ATOM 936 C C . PRO A 1 115 ? -26.810 -9.955 17.299 1.00 40.91 115 PRO A C 1
ATOM 938 O O . PRO A 1 115 ? -26.536 -9.082 18.124 1.00 40.91 115 PRO A O 1
ATOM 941 N N . GLN A 1 116 ? -27.852 -9.874 16.471 1.00 44.22 116 GLN A N 1
ATOM 942 C CA . GLN A 1 116 ? -28.963 -8.956 16.669 1.00 44.22 116 GLN A CA 1
ATOM 943 C C . GLN A 1 116 ? -29.692 -9.320 17.971 1.00 44.22 116 GLN A C 1
ATOM 945 O O . GLN A 1 116 ? -30.121 -10.456 18.155 1.00 44.22 116 GLN A O 1
ATOM 950 N N . SER A 1 117 ? -29.886 -8.304 18.811 1.00 38.28 117 SER A N 1
ATOM 951 C CA . SER A 1 117 ? -30.766 -8.244 19.986 1.00 38.28 117 SER A CA 1
ATOM 952 C C . SER A 1 117 ? -30.409 -9.104 21.208 1.00 38.28 117 SER A C 1
ATOM 954 O O . SER A 1 117 ? -30.413 -10.329 21.176 1.00 38.28 117 SER A O 1
ATOM 956 N N . ALA A 1 118 ? -30.256 -8.426 22.343 1.00 32.16 118 ALA A N 1
ATOM 957 C CA . ALA A 1 118 ? -31.027 -8.775 23.526 1.00 32.16 118 ALA A CA 1
ATOM 958 C C . ALA A 1 118 ? -31.590 -7.463 24.089 1.00 32.16 118 ALA A C 1
ATOM 960 O O . ALA A 1 118 ? -30.854 -6.490 24.254 1.00 32.16 118 ALA A O 1
ATOM 961 N N . VAL A 1 119 ? -32.915 -7.464 24.214 1.00 36.34 119 VAL A N 1
ATOM 962 C CA . VAL A 1 119 ? -33.807 -6.431 24.754 1.00 36.34 119 VAL A CA 1
ATOM 963 C C . VAL A 1 119 ? -33.439 -6.070 26.189 1.00 36.34 119 VAL A C 1
ATOM 965 O O . VAL A 1 119 ? -33.024 -6.994 26.923 1.00 36.34 119 VAL A O 1
#

Radius of gyration: 20.16 Å; chains: 1; bounding box: 62×31×49 Å

InterPro domains:
  IPR032197 Ubiquitin-like modifier-activating enzyme Atg7, N-terminal [PF16420] (3-92)
  IPR042522 Ubiquitin-like modifier-activating enzyme Atg7, N-terminal, subdomain 1 [G3DSA:3.40.140.70] (1-85)

Secondary structure (DSSP, 8-state):
-HHHHHHHHHHHHHHHHHTTHHHH-GGGGS--EEEEEEETTTTEEEEEEE------SSPPPPSS----HHHHS-HHHHHHHHHHHHHTTTTS-SS-----PPPHHHHHHHHHTSPP---

Sequence (119 aa):
DIDNAMKSESSILWNDFIQGNALENPQKLNRFYLLIFADLKKYIYHYWFAFPTFLMPTSFNLLQPVQSISERFSIDEITAITKAIESNQSQACCLHNQKSVISLKKAVQQLNEKPQSAV